Protein AF-A0AB36R750-F1 (afdb_monomer)

Solvent-accessible surface area (backbone atoms only — not comparable to full-atom values): 6503 Å² total; per-residue (Å²): 139,86,81,88,83,81,83,82,80,80,79,81,76,76,80,77,70,78,82,61,68,74,46,76,46,80,42,74,42,89,58,84,90,36,75,86,28,37,33,37,38,36,32,36,68,35,73,60,40,17,54,38,36,38,39,22,59,31,98,52,62,44,50,24,27,37,34,26,56,40,92,85,67,67,45,77,44,74,42,74,41,63,59,42,72,53,69,48,80,39,88,35,4,43,79,49,75,42,87,42,57,81,76,78,69,90,128

pLDDT: mean 81.15, std 18.79, range [39.5, 98.44]

Secondary structure (DSSP, 8-state):
---------------------EEEEEEE--SSS-TT-EEEEEEE--SS-EEEEEEE-SSSPEEEEEEEE-SSSEEEEEEEEPSEEEEEEESS-EEEEEES-PPPPP-

Sequence (107 aa):
MSILIAAAGALMLGATTPAGAVERKKIDCSGRPETGAKANYSWNNGIQTARVYYNNHCSKRMMVTLTFISNPGSRRECWRTPRGKGDKLFTFGLTSIRKGCHDPGPT

Organism: NCBI:txid43617

Radius of gyration: 21.75 Å; Cα contacts (8 Å, |Δi|>4): 211; chains: 1; bounding box: 29×81×42 Å

Nearest PDB structures (foldseek):
  8bl6-assembly1_A  TM=5.481E-01  e=1.019E-01  synthetic construct
  8u01-assembly1_A  TM=5.553E-01  e=4.888E-01  Phocaeicola plebeius
  3se3-assembly1_C  TM=5.518E-01  e=3.954E+00  Homo sapiens

Foldseek 3Di:
DDDDDDDDDDDPPDDPDPQADKDKDWDQDDDPPSVPFIKIWIWGQDAFKIKIKIAGRHPAWFWKWWWFCDVVDIDIDIDRHGHGTDIDMDRTGTDDIGGHDDPPPDD

Mean predicted aligned error: 10.95 Å

Structure (mmCIF, N/CA/C/O backbone):
data_AF-A0AB36R750-F1
#
_entry.id   AF-A0AB36R750-F1
#
loop_
_atom_site.group_PDB
_atom_site.id
_atom_site.type_symbol
_atom_site.label_atom_id
_atom_site.label_alt_id
_atom_site.label_comp_id
_atom_site.label_asym_id
_atom_site.label_entity_id
_atom_site.label_seq_id
_atom_site.pdbx_PDB_ins_code
_atom_site.Cartn_x
_atom_site.Cartn_y
_atom_site.Cartn_z
_atom_site.occupancy
_atom_site.B_iso_or_equiv
_atom_site.auth_seq_id
_atom_site.auth_comp_id
_atom_site.auth_asym_id
_atom_site.auth_atom_id
_atom_site.pdbx_PDB_model_num
ATOM 1 N N . MET A 1 1 ? 17.376 -64.039 -24.320 1.00 40.72 1 MET A N 1
ATOM 2 C CA . MET A 1 1 ? 18.247 -62.853 -24.198 1.00 40.72 1 MET A CA 1
ATOM 3 C C . MET A 1 1 ? 17.336 -61.695 -23.826 1.00 40.72 1 MET A C 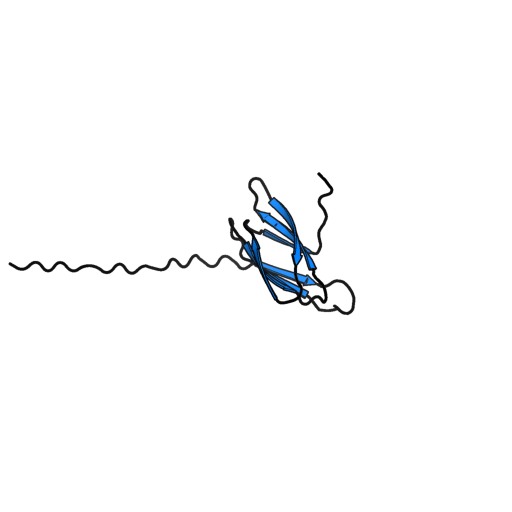1
ATOM 5 O O . MET A 1 1 ? 16.567 -61.239 -24.659 1.00 40.72 1 MET A O 1
ATOM 9 N N . SER A 1 2 ? 17.278 -61.382 -22.534 1.00 43.22 2 SER A N 1
ATOM 10 C CA . SER A 1 2 ? 16.330 -60.434 -21.941 1.00 43.22 2 SER A CA 1
ATOM 11 C C . SER A 1 2 ? 16.885 -59.015 -22.012 1.00 43.22 2 SER A C 1
ATOM 13 O O . SER A 1 2 ? 18.060 -58.823 -21.711 1.00 43.22 2 SER A O 1
ATOM 15 N N . ILE A 1 3 ? 16.049 -58.026 -22.335 1.00 46.81 3 ILE A N 1
ATOM 16 C CA . ILE A 1 3 ? 16.359 -56.612 -22.089 1.00 46.81 3 ILE A CA 1
ATOM 17 C C . ILE A 1 3 ? 15.162 -55.997 -21.361 1.00 46.81 3 ILE A C 1
ATOM 19 O O . ILE A 1 3 ? 14.084 -55.833 -21.926 1.00 46.81 3 ILE A O 1
ATOM 23 N N . LEU A 1 4 ? 15.368 -55.709 -20.076 1.00 41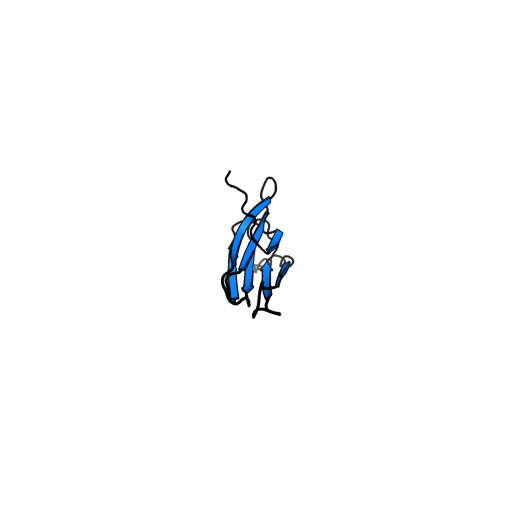.31 4 LEU A N 1
ATOM 24 C CA . LEU A 1 4 ? 14.506 -54.871 -19.248 1.00 41.31 4 LEU A CA 1
ATOM 25 C C . LEU A 1 4 ? 14.814 -53.405 -19.582 1.00 41.31 4 LEU A C 1
ATOM 27 O O . LEU A 1 4 ? 15.960 -52.982 -19.449 1.00 41.31 4 LEU A O 1
ATOM 31 N N . ILE A 1 5 ? 13.808 -52.627 -19.984 1.00 53.78 5 ILE A N 1
ATOM 32 C CA . ILE A 1 5 ? 13.912 -51.164 -20.065 1.00 53.78 5 ILE A CA 1
ATOM 33 C C . ILE A 1 5 ? 13.291 -50.595 -18.788 1.00 53.78 5 ILE A C 1
ATOM 35 O O . ILE A 1 5 ? 12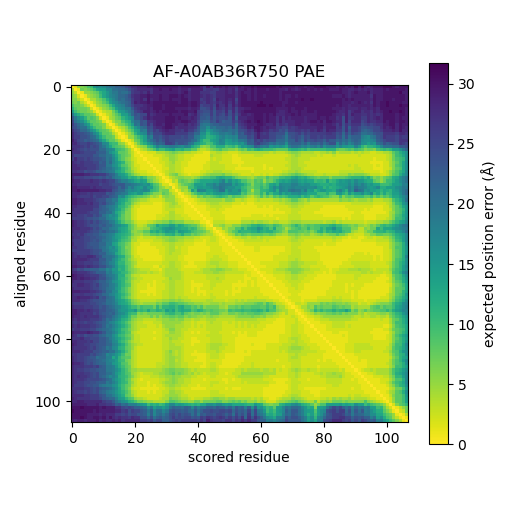.085 -50.694 -18.575 1.00 53.78 5 ILE A O 1
ATOM 39 N N . ALA A 1 6 ? 14.127 -50.019 -17.926 1.00 47.62 6 ALA A N 1
ATOM 40 C CA . ALA A 1 6 ? 13.693 -49.265 -16.758 1.00 47.62 6 ALA A CA 1
ATOM 41 C C . ALA A 1 6 ? 13.273 -47.849 -17.190 1.00 47.62 6 ALA A C 1
ATOM 43 O O . ALA A 1 6 ? 14.087 -47.089 -17.713 1.00 47.62 6 ALA A O 1
ATOM 44 N N . ALA A 1 7 ? 12.008 -47.487 -16.971 1.00 54.56 7 ALA A N 1
ATOM 45 C CA . ALA A 1 7 ? 11.531 -46.119 -17.144 1.00 54.56 7 ALA A CA 1
ATOM 46 C C . ALA A 1 7 ? 11.921 -45.282 -15.915 1.00 54.56 7 ALA A C 1
ATOM 48 O O . ALA A 1 7 ? 11.437 -45.515 -14.808 1.00 54.56 7 ALA A O 1
ATOM 49 N N . ALA A 1 8 ? 12.815 -44.312 -16.112 1.00 54.78 8 ALA A N 1
ATOM 50 C CA . ALA A 1 8 ? 13.188 -43.334 -15.099 1.00 54.78 8 ALA A CA 1
ATOM 51 C C . ALA A 1 8 ? 12.037 -42.335 -14.881 1.00 54.78 8 ALA A C 1
ATOM 53 O O . ALA A 1 8 ? 11.637 -41.620 -15.799 1.00 54.78 8 ALA A O 1
ATOM 54 N N . GLY A 1 9 ? 11.504 -42.283 -13.659 1.00 47.34 9 GLY A N 1
ATOM 55 C CA . GLY A 1 9 ? 10.541 -41.268 -13.243 1.00 47.34 9 GLY A CA 1
ATOM 56 C C . GLY A 1 9 ? 11.219 -39.907 -13.089 1.00 47.34 9 GLY A C 1
ATOM 57 O O . GLY A 1 9 ? 12.123 -39.748 -12.271 1.00 47.34 9 GLY A O 1
ATOM 58 N N . ALA A 1 10 ? 10.777 -38.916 -13.861 1.00 56.00 10 ALA A N 1
ATOM 59 C CA . ALA A 1 10 ? 11.188 -37.531 -13.678 1.00 56.00 10 ALA A CA 1
ATOM 60 C C . ALA A 1 10 ? 10.512 -36.957 -12.420 1.00 56.00 10 ALA A C 1
ATOM 62 O O . ALA A 1 10 ? 9.305 -36.708 -12.413 1.00 56.00 10 ALA A O 1
ATOM 63 N N . LEU A 1 11 ? 11.284 -36.732 -11.352 1.00 49.88 11 LEU A N 1
ATOM 64 C CA . LEU A 1 11 ? 10.854 -35.860 -10.261 1.00 49.88 11 LEU A CA 1
ATOM 65 C C . LEU A 1 11 ? 10.764 -34.425 -10.796 1.00 49.88 11 LEU A C 1
ATOM 67 O O . LEU A 1 11 ? 11.778 -33.802 -11.110 1.00 49.88 11 LEU A O 1
ATOM 71 N N . MET A 1 12 ? 9.547 -33.890 -10.867 1.00 55.66 12 MET A N 1
ATOM 72 C CA . MET A 1 12 ? 9.317 -32.459 -11.048 1.00 55.66 12 MET A CA 1
ATOM 73 C C . MET A 1 12 ? 9.791 -31.727 -9.786 1.00 55.66 12 MET A C 1
ATOM 75 O O . MET A 1 12 ? 9.076 -31.650 -8.787 1.00 55.66 12 MET A O 1
ATOM 79 N N . LEU A 1 13 ? 11.015 -31.200 -9.824 1.00 51.09 13 LEU A N 1
ATOM 80 C CA . LEU A 1 13 ? 11.490 -30.208 -8.864 1.00 51.09 13 LEU A CA 1
ATOM 81 C C . LEU A 1 13 ? 10.629 -28.951 -9.026 1.00 51.09 13 LEU A C 1
ATOM 83 O O . LEU A 1 13 ? 10.789 -28.190 -9.979 1.00 51.09 13 LEU A O 1
ATOM 87 N N . GLY A 1 14 ? 9.688 -28.750 -8.103 1.00 54.16 14 GLY A N 1
ATOM 88 C CA . GLY A 1 14 ? 8.954 -27.497 -7.989 1.00 54.16 14 GLY A CA 1
ATOM 89 C C . GLY A 1 14 ? 9.950 -26.359 -7.793 1.00 54.16 14 GLY A C 1
ATOM 90 O O . GLY A 1 14 ? 10.607 -26.279 -6.757 1.00 54.16 14 GLY A O 1
ATOM 91 N N . ALA A 1 15 ? 10.088 -25.503 -8.804 1.00 53.34 15 ALA A N 1
ATOM 92 C CA . ALA A 1 15 ? 10.938 -24.328 -8.741 1.00 53.34 15 ALA A CA 1
ATOM 93 C C . ALA A 1 15 ? 10.411 -23.386 -7.649 1.00 53.34 15 ALA A C 1
ATOM 95 O O . ALA A 1 15 ? 9.476 -22.615 -7.862 1.00 53.34 15 ALA A O 1
ATOM 96 N N . THR A 1 16 ? 11.007 -23.440 -6.461 1.00 45.19 16 THR A N 1
ATOM 97 C CA . THR A 1 16 ? 10.847 -22.395 -5.455 1.00 45.19 16 THR A CA 1
ATOM 98 C C . THR A 1 16 ? 11.585 -21.164 -5.960 1.00 45.19 16 THR A C 1
ATOM 100 O O . THR A 1 16 ? 12.801 -21.049 -5.802 1.00 45.19 16 THR A O 1
ATOM 103 N N . THR A 1 17 ? 10.863 -20.244 -6.601 1.00 57.19 17 THR A N 1
ATOM 104 C CA . THR A 1 17 ? 11.377 -18.892 -6.840 1.00 57.19 17 THR A CA 1
ATOM 105 C C . THR A 1 17 ? 11.825 -18.312 -5.499 1.00 57.19 17 THR A C 1
ATOM 107 O O . THR A 1 17 ? 11.038 -18.383 -4.546 1.00 57.19 17 THR A O 1
ATOM 110 N N . PRO A 1 18 ? 13.043 -17.751 -5.386 1.00 55.06 18 PRO A N 1
ATOM 111 C CA . PRO A 1 18 ? 13.484 -17.141 -4.142 1.00 55.06 18 PRO A CA 1
ATOM 112 C C . PRO A 1 18 ? 12.456 -16.088 -3.735 1.00 55.06 18 PRO A C 1
ATOM 114 O O . PRO A 1 18 ? 12.080 -15.229 -4.536 1.00 55.06 18 PRO A O 1
ATOM 117 N N . ALA A 1 19 ? 11.952 -16.192 -2.505 1.00 57.66 19 ALA A N 1
ATOM 118 C CA . ALA A 1 19 ? 11.070 -15.183 -1.948 1.00 57.66 19 ALA A CA 1
ATOM 119 C C . ALA A 1 19 ? 11.828 -13.850 -1.973 1.00 57.66 19 ALA A C 1
ATOM 121 O O . ALA A 1 19 ? 12.801 -13.670 -1.242 1.00 57.66 19 ALA A O 1
ATOM 122 N N . GLY A 1 20 ? 11.428 -12.944 -2.870 1.00 64.06 20 GLY A N 1
ATOM 123 C CA . GLY A 1 20 ? 12.010 -11.607 -2.936 1.00 64.06 20 GLY A CA 1
ATOM 124 C C . GLY A 1 20 ? 11.900 -10.911 -1.579 1.00 64.06 20 GLY A C 1
ATOM 125 O O . GLY A 1 20 ? 10.985 -11.199 -0.805 1.00 64.06 20 GLY A O 1
ATOM 126 N N . ALA A 1 21 ? 12.835 -10.005 -1.285 1.00 80.12 21 ALA A N 1
ATOM 127 C CA . ALA A 1 21 ? 12.815 -9.239 -0.044 1.00 80.12 21 ALA A CA 1
ATOM 128 C C . ALA A 1 21 ? 11.436 -8.582 0.165 1.00 80.12 21 ALA A C 1
ATOM 130 O O . ALA A 1 21 ? 10.909 -7.912 -0.728 1.00 80.12 21 ALA A O 1
ATOM 131 N N . VAL A 1 22 ? 10.849 -8.818 1.344 1.00 91.12 22 VAL A N 1
ATOM 132 C CA . VAL A 1 22 ? 9.555 -8.246 1.733 1.00 91.12 22 VAL A CA 1
ATOM 133 C C . VAL A 1 22 ? 9.782 -6.826 2.230 1.00 91.12 22 VAL A C 1
ATOM 135 O O . VAL A 1 22 ? 10.304 -6.617 3.332 1.00 91.12 22 VAL A O 1
ATOM 138 N N . GLU A 1 23 ? 9.316 -5.858 1.457 1.00 94.75 23 GLU A N 1
ATOM 139 C CA . GLU A 1 23 ? 9.257 -4.462 1.859 1.00 94.75 23 GLU A CA 1
ATOM 140 C C . GLU A 1 23 ? 8.118 -4.213 2.836 1.00 94.75 23 GLU A C 1
ATOM 142 O O . GLU A 1 23 ? 7.079 -4.885 2.817 1.00 94.75 23 GLU A O 1
ATOM 147 N N . ARG A 1 24 ? 8.304 -3.218 3.706 1.00 96.44 24 ARG A N 1
ATOM 148 C CA . ARG A 1 24 ? 7.309 -2.837 4.710 1.00 96.44 24 ARG A CA 1
ATOM 149 C C . ARG A 1 24 ? 7.211 -1.328 4.848 1.00 96.44 24 ARG A C 1
ATOM 151 O O . ARG A 1 24 ? 8.214 -0.625 4.942 1.00 96.44 24 ARG A O 1
ATOM 158 N N . LYS A 1 25 ? 5.982 -0.828 4.974 1.00 96.94 25 LYS A N 1
ATOM 159 C CA . LYS A 1 25 ? 5.711 0.579 5.283 1.00 96.94 25 LYS A CA 1
ATOM 160 C C . LYS A 1 25 ? 4.692 0.697 6.403 1.00 96.94 25 LYS A C 1
ATOM 162 O O . LYS A 1 25 ? 3.629 0.090 6.351 1.00 96.94 25 LYS A O 1
ATOM 167 N N . LYS A 1 26 ? 5.000 1.534 7.393 1.00 96.75 26 LYS A N 1
ATOM 168 C CA . LYS A 1 26 ? 4.052 1.968 8.424 1.00 96.75 26 LYS A CA 1
ATOM 169 C C . LYS A 1 26 ? 3.731 3.439 8.205 1.00 96.75 26 LYS A C 1
ATOM 171 O O . LYS A 1 26 ? 4.631 4.227 7.912 1.00 96.75 26 LYS A O 1
ATOM 176 N N . ILE A 1 27 ? 2.458 3.793 8.317 1.00 95.50 27 ILE A N 1
ATOM 177 C CA . ILE A 1 27 ? 1.981 5.164 8.159 1.00 95.50 27 ILE A CA 1
ATOM 178 C C . ILE A 1 27 ? 1.044 5.487 9.314 1.00 95.50 27 ILE A C 1
ATOM 180 O O . ILE A 1 27 ? 0.028 4.817 9.485 1.00 95.50 27 ILE A O 1
ATOM 184 N N . ASP A 1 28 ? 1.374 6.520 10.08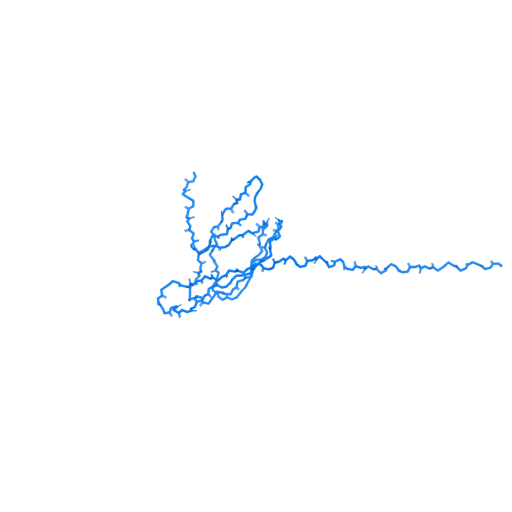3 1.00 94.25 28 ASP A N 1
ATOM 185 C CA . ASP A 1 28 ? 0.534 6.962 11.193 1.00 94.25 28 ASP A CA 1
ATOM 186 C C . ASP A 1 28 ? -0.779 7.555 10.676 1.00 94.25 28 ASP A C 1
ATOM 188 O O . ASP A 1 28 ? -0.801 8.301 9.685 1.00 94.25 28 ASP A O 1
ATOM 192 N N . CYS A 1 29 ? -1.876 7.228 11.350 1.00 90.62 29 CYS A N 1
ATOM 193 C CA . CYS A 1 29 ? -3.183 7.815 11.083 1.00 90.62 29 CYS A CA 1
ATOM 194 C C . CYS A 1 29 ? -3.185 9.322 11.427 1.00 90.62 29 CYS A C 1
ATOM 196 O O . CYS A 1 29 ? -2.348 9.797 12.196 1.00 90.62 29 CYS A O 1
ATOM 198 N N . SER A 1 30 ? -4.065 10.108 10.800 1.00 83.31 30 SER A N 1
ATOM 199 C CA . SER A 1 30 ? -4.119 11.566 11.007 1.00 83.31 30 SER A CA 1
ATOM 200 C C . SER A 1 30 ? -5.364 11.960 11.790 1.00 83.31 30 SER A C 1
ATOM 202 O O . SER A 1 30 ? -6.479 11.813 11.280 1.00 83.31 30 SER A O 1
ATOM 204 N N . GLY A 1 31 ? -5.145 12.604 12.938 1.00 71.06 31 GLY A N 1
ATOM 205 C CA . G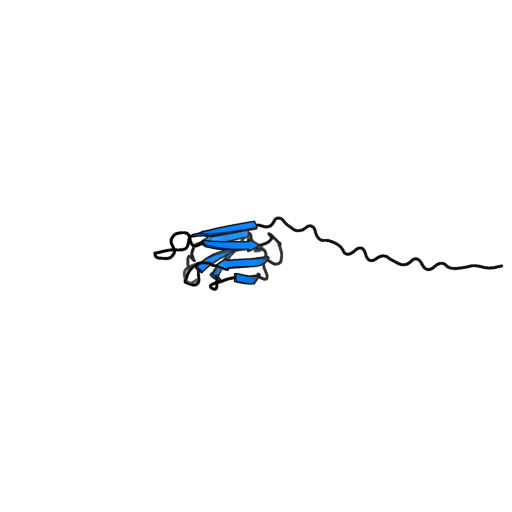LY A 1 31 ? -6.185 13.193 13.781 1.00 71.06 31 GLY A CA 1
ATOM 206 C C . GLY A 1 31 ? -6.459 12.387 15.051 1.00 71.06 31 GLY A C 1
ATOM 207 O O . GLY A 1 31 ? -5.972 11.272 15.225 1.00 71.06 31 GLY A O 1
ATOM 208 N N . ARG A 1 32 ? -7.244 12.970 15.960 1.00 64.88 32 ARG A N 1
ATOM 209 C CA . ARG A 1 32 ? -7.834 12.253 17.102 1.00 64.88 32 ARG A CA 1
ATOM 210 C C . ARG A 1 32 ? -9.145 11.581 16.652 1.00 64.88 32 ARG A C 1
ATOM 212 O O . ARG A 1 32 ? -9.792 12.126 15.759 1.00 64.88 32 ARG A O 1
ATOM 219 N N . PRO A 1 33 ? -9.548 10.426 17.220 1.00 69.56 33 PRO A N 1
ATOM 220 C CA . PRO A 1 33 ? -8.932 9.681 18.326 1.00 69.56 33 PRO A CA 1
ATOM 221 C C . PRO A 1 33 ? -7.839 8.689 17.882 1.00 69.56 33 PRO A C 1
ATOM 223 O O . PRO A 1 33 ? -7.443 7.826 18.654 1.00 69.56 33 PRO A O 1
ATOM 226 N N . GLU A 1 34 ? -7.337 8.779 16.647 1.00 77.38 34 GLU A N 1
ATOM 227 C CA . GLU A 1 34 ? -6.461 7.769 16.028 1.00 77.38 34 GLU A CA 1
ATOM 228 C C . GLU A 1 34 ? -5.004 7.779 16.541 1.00 77.38 34 GLU A C 1
ATOM 230 O O . GLU A 1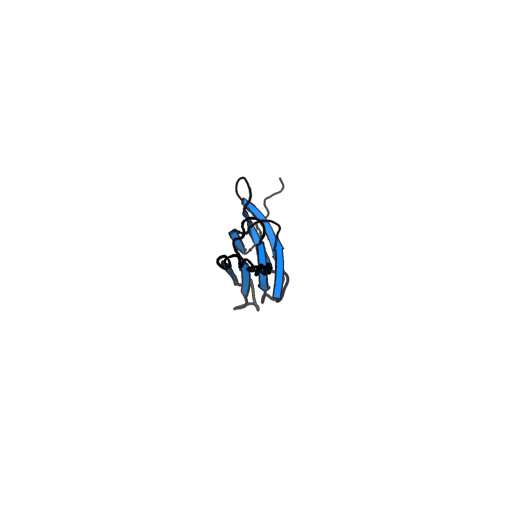 34 ? -4.109 7.240 15.887 1.00 77.38 34 GLU A O 1
ATOM 235 N N . THR A 1 35 ? -4.731 8.401 17.691 1.00 73.06 35 THR A N 1
ATOM 236 C CA . THR A 1 35 ? -3.386 8.503 18.268 1.00 73.06 35 THR A CA 1
ATOM 237 C C . THR A 1 35 ? -2.821 7.104 18.528 1.00 73.06 35 THR A C 1
ATOM 239 O O . THR A 1 35 ? -3.356 6.344 19.326 1.00 73.06 35 THR A O 1
ATOM 242 N N . GLY A 1 36 ? -1.741 6.755 17.824 1.00 80.38 36 GLY A N 1
ATOM 243 C CA . GLY A 1 36 ? -1.089 5.443 17.910 1.00 80.38 36 GLY A CA 1
ATOM 244 C C . GLY A 1 36 ? -1.580 4.407 16.892 1.00 80.38 36 GLY A C 1
ATOM 245 O O . GLY A 1 36 ? -0.889 3.411 16.670 1.00 80.38 36 GLY A O 1
ATOM 246 N N . ALA A 1 37 ? -2.704 4.645 16.210 1.00 90.50 37 ALA A N 1
ATOM 247 C CA . ALA A 1 37 ? -3.153 3.783 15.122 1.00 90.50 37 ALA A CA 1
ATOM 248 C C . ALA A 1 37 ? -2.272 3.972 13.875 1.00 90.50 37 ALA A C 1
ATOM 250 O O . ALA A 1 37 ? -1.834 5.082 13.550 1.00 90.50 37 ALA A O 1
ATOM 251 N N . LYS A 1 38 ? -2.019 2.873 13.154 1.00 95.19 38 LYS A N 1
ATOM 252 C CA . LYS A 1 38 ? -1.189 2.870 11.941 1.00 95.19 38 LYS A CA 1
ATOM 253 C C . LYS A 1 38 ? -1.832 2.066 10.820 1.00 95.19 38 LYS A C 1
ATOM 255 O O . LYS A 1 38 ? -2.462 1.034 11.053 1.00 95.19 38 LYS A O 1
ATOM 260 N N . ALA A 1 39 ? -1.585 2.496 9.591 1.00 96.56 39 ALA A N 1
ATOM 261 C CA . ALA A 1 39 ? -1.746 1.662 8.415 1.00 96.56 39 ALA A CA 1
ATOM 262 C C . ALA A 1 39 ? -0.414 0.976 8.095 1.00 96.56 39 ALA A C 1
ATOM 264 O O . ALA A 1 39 ? 0.598 1.641 7.857 1.00 96.56 39 ALA A O 1
ATOM 265 N N . ASN A 1 40 ? -0.419 -0.354 8.118 1.00 98.06 40 ASN A N 1
ATOM 266 C CA . ASN A 1 40 ? 0.739 -1.182 7.802 1.00 98.06 40 ASN A CA 1
ATOM 267 C C . ASN A 1 40 ? 0.587 -1.751 6.394 1.00 98.06 40 ASN A C 1
ATOM 269 O O . ASN A 1 40 ? -0.499 -2.195 6.031 1.00 98.06 40 ASN A O 1
ATOM 273 N N . TYR A 1 41 ? 1.676 -1.769 5.639 1.00 98.12 41 TYR A N 1
ATOM 274 C CA . TYR A 1 41 ? 1.739 -2.301 4.286 1.00 98.12 41 TYR A CA 1
ATOM 275 C C . TYR A 1 41 ? 2.952 -3.206 4.140 1.00 98.12 41 TYR A C 1
ATOM 277 O O . TYR A 1 41 ? 4.005 -2.920 4.721 1.00 98.12 41 TYR A O 1
ATOM 285 N N . SER A 1 42 ? 2.823 -4.242 3.322 1.00 97.06 42 SER A N 1
ATOM 286 C CA . SER A 1 42 ? 3.946 -5.065 2.889 1.00 97.06 42 SER A CA 1
ATOM 287 C C . SER A 1 42 ? 3.763 -5.554 1.461 1.00 97.06 42 SER A C 1
ATOM 289 O O . SER A 1 42 ? 2.645 -5.877 1.056 1.00 97.06 42 SER A O 1
ATOM 291 N N . TRP A 1 43 ? 4.853 -5.621 0.710 1.00 94.94 43 TRP A N 1
ATOM 292 C CA . TRP A 1 43 ? 4.872 -6.091 -0.674 1.00 94.94 43 TRP A CA 1
ATOM 293 C C . TRP A 1 43 ? 6.249 -6.666 -1.006 1.00 94.94 43 TRP A C 1
ATOM 295 O O . TRP A 1 43 ? 7.210 -6.438 -0.280 1.00 94.94 43 TRP A O 1
ATOM 305 N N . ASN A 1 44 ? 6.346 -7.387 -2.117 1.00 88.94 44 ASN A N 1
ATOM 306 C CA . ASN A 1 44 ? 7.633 -7.788 -2.681 1.00 88.94 44 ASN A CA 1
ATOM 307 C C . ASN A 1 44 ? 7.963 -6.860 -3.853 1.00 88.94 44 ASN A C 1
ATOM 309 O O . ASN A 1 44 ? 7.063 -6.526 -4.630 1.00 88.94 44 ASN A O 1
ATOM 313 N N . ASN A 1 45 ? 9.238 -6.500 -4.023 1.00 72.69 45 ASN A N 1
ATOM 314 C CA . ASN A 1 45 ? 9.734 -5.694 -5.151 1.00 72.69 45 ASN A CA 1
ATOM 315 C C . ASN A 1 45 ? 9.790 -6.505 -6.463 1.00 72.69 45 ASN A C 1
ATOM 317 O O . ASN A 1 45 ? 10.817 -6.558 -7.138 1.00 72.69 45 ASN A O 1
ATOM 321 N N . GLY A 1 46 ? 8.704 -7.197 -6.812 1.00 70.38 46 GLY A N 1
ATOM 322 C CA . GLY A 1 46 ? 8.580 -7.850 -8.113 1.00 70.38 46 GLY A CA 1
ATOM 323 C C . GLY A 1 46 ? 8.624 -6.807 -9.228 1.00 70.38 46 GLY A C 1
ATOM 324 O O . GLY A 1 46 ? 8.120 -5.706 -9.047 1.00 70.38 46 GLY A O 1
ATOM 325 N N . ILE A 1 47 ? 9.219 -7.138 -10.376 1.00 75.44 47 ILE A N 1
ATOM 326 C CA . ILE A 1 47 ? 9.343 -6.199 -11.508 1.00 75.44 47 ILE A CA 1
ATOM 327 C C . ILE A 1 47 ? 8.018 -6.086 -12.280 1.00 75.44 47 ILE A C 1
ATOM 329 O O . ILE A 1 47 ? 7.643 -5.003 -12.722 1.00 75.44 47 ILE A O 1
ATOM 333 N N . GLN A 1 48 ? 7.289 -7.197 -12.415 1.00 84.56 48 GLN A N 1
ATOM 334 C CA . GLN A 1 48 ? 6.084 -7.271 -13.249 1.00 84.56 48 GLN A CA 1
ATOM 335 C C . GLN A 1 48 ? 4.796 -6.991 -12.475 1.00 84.56 48 GLN A C 1
ATOM 337 O O . GLN A 1 48 ? 3.904 -6.327 -12.980 1.00 84.56 48 GLN A O 1
ATOM 342 N N . TH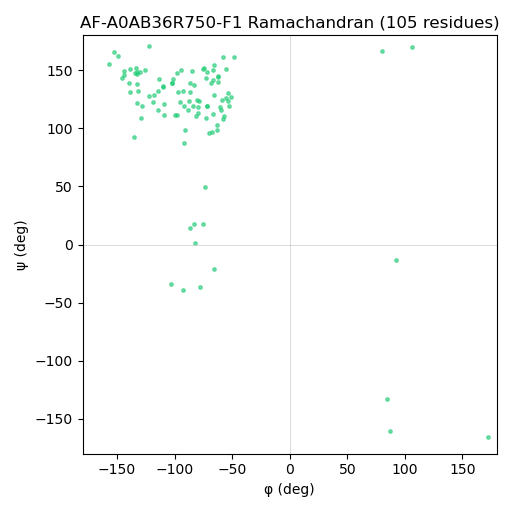R A 1 49 ? 4.684 -7.482 -11.242 1.00 88.94 49 THR A N 1
ATOM 343 C CA . THR A 1 49 ? 3.474 -7.335 -10.425 1.00 88.94 49 THR A CA 1
ATOM 344 C C . THR A 1 49 ? 3.840 -7.138 -8.967 1.00 88.94 49 THR A C 1
ATOM 346 O O . THR A 1 49 ? 4.811 -7.731 -8.490 1.00 88.94 49 THR A O 1
ATOM 349 N N . ALA A 1 50 ? 3.007 -6.404 -8.239 1.00 92.56 50 ALA A N 1
ATOM 350 C CA . ALA A 1 50 ? 3.129 -6.249 -6.799 1.00 92.56 50 ALA A CA 1
ATOM 351 C C . ALA A 1 50 ? 1.797 -6.570 -6.122 1.00 92.56 50 ALA A C 1
ATOM 353 O O . ALA A 1 50 ? 0.789 -5.900 -6.350 1.00 92.56 50 ALA A O 1
ATOM 354 N N . ARG A 1 51 ? 1.790 -7.585 -5.252 1.00 95.00 51 ARG A N 1
ATOM 355 C CA . ARG A 1 51 ? 0.699 -7.780 -4.294 1.00 95.00 51 ARG A CA 1
ATOM 356 C C . ARG A 1 51 ? 1.024 -6.997 -3.033 1.00 95.00 51 ARG A C 1
ATOM 358 O O . ARG A 1 51 ? 2.010 -7.290 -2.359 1.00 95.00 51 ARG A O 1
ATOM 365 N N . VAL A 1 52 ? 0.199 -6.001 -2.737 1.00 96.94 52 VAL A N 1
ATOM 366 C CA . VAL A 1 52 ? 0.327 -5.178 -1.537 1.00 96.94 52 VAL A CA 1
ATOM 367 C C . VAL A 1 52 ? -0.661 -5.682 -0.505 1.00 96.94 52 VAL A C 1
ATOM 369 O O . VAL A 1 52 ? -1.869 -5.513 -0.666 1.00 96.94 52 VAL A O 1
ATOM 372 N N . TYR A 1 53 ? -0.143 -6.262 0.567 1.00 97.88 53 TYR A N 1
ATOM 373 C CA . TYR A 1 53 ? -0.918 -6.583 1.757 1.00 97.88 53 TYR A CA 1
ATOM 374 C C . TYR A 1 53 ? -1.011 -5.339 2.632 1.00 97.88 53 TYR A C 1
ATOM 376 O O . TYR A 1 53 ? -0.015 -4.637 2.823 1.00 97.88 53 TYR A O 1
ATOM 384 N N . TYR A 1 54 ? -2.192 -5.066 3.174 1.00 98.44 54 TYR A N 1
ATOM 385 C CA . TYR A 1 54 ? -2.430 -3.943 4.067 1.00 98.44 54 TYR A CA 1
ATOM 386 C C . TYR A 1 54 ? -3.157 -4.379 5.338 1.00 98.44 54 TYR A C 1
ATOM 388 O O . TYR A 1 54 ? -3.989 -5.285 5.342 1.00 98.44 54 TYR A O 1
ATOM 396 N N . ASN A 1 55 ? -2.857 -3.686 6.430 1.00 98.00 55 ASN A N 1
ATOM 397 C CA . ASN A 1 55 ? -3.615 -3.719 7.671 1.00 98.00 55 ASN A CA 1
ATOM 398 C C . ASN A 1 55 ? -3.777 -2.280 8.172 1.00 98.00 55 ASN A C 1
ATOM 400 O O . ASN A 1 55 ? -2.890 -1.716 8.822 1.00 98.00 55 ASN A O 1
ATOM 404 N N . ASN A 1 56 ? -4.886 -1.663 7.768 1.00 96.75 56 ASN A N 1
ATOM 405 C CA . ASN A 1 56 ? -5.234 -0.283 8.062 1.00 96.75 56 ASN A CA 1
ATOM 406 C C . ASN A 1 56 ? -6.058 -0.200 9.353 1.00 96.75 56 ASN A C 1
ATOM 408 O O . ASN A 1 56 ? -7.277 -0.394 9.328 1.00 96.75 56 ASN A O 1
ATOM 412 N N . HIS A 1 57 ? -5.392 0.130 10.462 1.00 95.31 57 HIS A N 1
ATOM 413 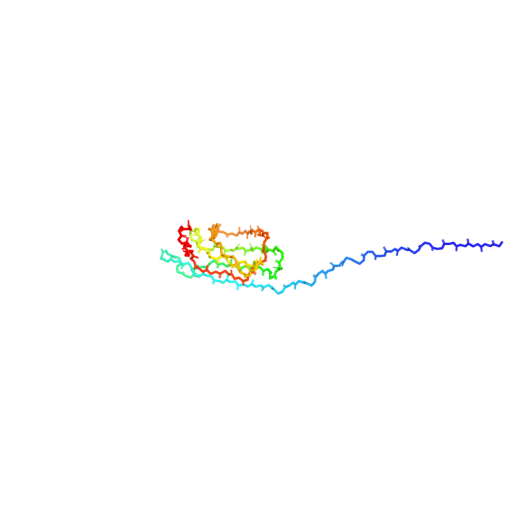C CA . HIS A 1 57 ? -6.042 0.363 11.754 1.00 95.31 57 HIS A CA 1
ATOM 414 C C . HIS A 1 57 ? -6.627 1.775 11.907 1.00 95.31 57 HIS A C 1
ATOM 416 O O . HIS A 1 57 ? -7.176 2.082 12.963 1.00 95.31 57 HIS A O 1
ATOM 422 N N . CYS A 1 58 ? -6.530 2.644 10.895 1.00 93.38 58 CYS A N 1
ATOM 423 C CA . CYS A 1 58 ? -7.202 3.940 10.949 1.00 93.38 58 CYS A CA 1
ATOM 424 C C . CYS A 1 58 ? -8.728 3.748 10.931 1.00 93.38 58 CYS A C 1
ATOM 426 O O . CYS A 1 58 ? -9.250 2.806 10.332 1.00 93.38 58 CYS A O 1
ATOM 428 N N . SER A 1 59 ? -9.468 4.663 11.554 1.00 91.88 59 SER A N 1
ATOM 429 C CA . SER A 1 59 ? -10.939 4.654 11.565 1.00 91.88 59 SER A CA 1
ATOM 430 C C . SER A 1 59 ? -11.537 4.889 10.172 1.00 91.88 59 SER A C 1
ATOM 432 O O . SER A 1 59 ? -12.671 4.494 9.901 1.00 91.88 59 SER A O 1
ATOM 434 N N . LYS A 1 60 ? -10.748 5.476 9.266 1.00 90.81 60 LYS A N 1
ATOM 435 C CA . LYS A 1 60 ? -11.106 5.805 7.882 1.00 90.81 60 LYS A CA 1
ATOM 436 C C . LYS A 1 60 ? -10.176 5.151 6.859 1.00 90.81 60 LYS A C 1
ATOM 438 O O . LYS A 1 60 ? -9.129 4.582 7.176 1.00 90.81 60 LYS A O 1
ATOM 443 N N . ARG A 1 61 ? -10.563 5.260 5.586 1.00 93.69 61 ARG A N 1
ATOM 444 C CA . ARG A 1 61 ? -9.695 4.891 4.460 1.00 93.69 61 ARG A CA 1
ATOM 445 C C . ARG A 1 61 ? -8.444 5.777 4.452 1.00 93.69 61 ARG A C 1
ATOM 447 O O . ARG A 1 61 ? -8.549 6.981 4.682 1.00 93.69 61 ARG A O 1
ATOM 454 N N . MET A 1 62 ? -7.285 5.191 4.162 1.00 93.56 62 MET A N 1
ATOM 455 C CA . MET A 1 62 ? -6.016 5.919 4.065 1.00 93.56 62 MET A CA 1
ATOM 456 C C . MET A 1 62 ? -5.728 6.254 2.601 1.00 93.56 62 MET A C 1
ATOM 458 O O . MET A 1 62 ? -5.802 5.380 1.746 1.00 93.56 62 MET A O 1
ATOM 462 N N . MET A 1 63 ? -5.381 7.506 2.314 1.00 94.44 63 MET A N 1
ATOM 463 C CA . MET A 1 63 ? -4.885 7.906 0.995 1.00 94.44 63 MET A CA 1
ATOM 464 C C . MET A 1 63 ? -3.370 7.708 0.971 1.00 94.44 63 MET A C 1
ATOM 466 O O . MET A 1 63 ? -2.670 8.248 1.835 1.00 94.44 63 MET A O 1
ATOM 470 N N . VAL A 1 64 ? -2.868 6.930 0.017 1.00 95.88 64 VAL A N 1
ATOM 471 C CA . VAL A 1 64 ? -1.434 6.694 -0.179 1.00 95.88 64 VAL A CA 1
ATOM 472 C C . VAL A 1 64 ? -1.047 6.857 -1.640 1.00 95.88 64 VAL A C 1
ATOM 474 O O . VAL A 1 64 ? -1.819 6.537 -2.536 1.00 95.88 64 VAL A O 1
ATOM 477 N N . THR A 1 65 ? 0.178 7.307 -1.876 1.00 96.31 65 THR A N 1
ATOM 478 C CA . THR A 1 65 ? 0.788 7.317 -3.204 1.00 96.31 65 THR A CA 1
ATOM 479 C C . THR A 1 65 ? 1.624 6.057 -3.365 1.00 96.31 65 THR A C 1
ATOM 481 O O . THR A 1 65 ? 2.546 5.817 -2.579 1.00 96.31 65 THR A O 1
ATOM 484 N N . LEU A 1 66 ? 1.311 5.276 -4.391 1.00 95.19 66 LEU A N 1
ATOM 485 C CA . LEU A 1 66 ? 2.085 4.135 -4.860 1.00 95.19 66 LEU A CA 1
ATOM 486 C C . LEU A 1 66 ? 3.037 4.610 -5.953 1.00 95.19 66 LEU A C 1
ATOM 488 O O . LEU A 1 66 ? 2.610 5.328 -6.853 1.00 95.19 66 LEU A O 1
ATOM 492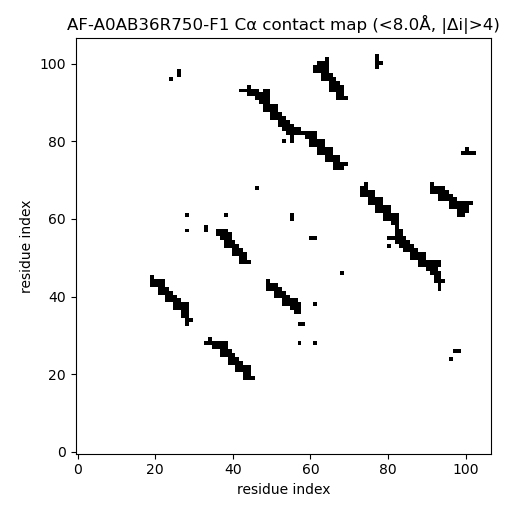 N N . THR A 1 67 ? 4.312 4.234 -5.881 1.00 94.31 67 THR A N 1
ATOM 493 C CA . THR A 1 67 ? 5.272 4.455 -6.974 1.00 94.31 67 THR A CA 1
ATOM 494 C C . THR A 1 67 ? 5.607 3.117 -7.607 1.00 94.31 67 THR A C 1
ATOM 496 O O . THR A 1 67 ? 6.240 2.274 -6.976 1.00 94.31 67 THR A O 1
ATOM 499 N N . PHE A 1 68 ? 5.167 2.928 -8.843 1.00 92.88 68 PHE A N 1
ATOM 500 C CA . PHE A 1 68 ? 5.398 1.732 -9.633 1.00 92.88 68 PHE A CA 1
ATOM 501 C C . PHE A 1 68 ? 6.616 1.881 -10.538 1.00 92.88 68 PHE A C 1
ATOM 503 O O . PHE A 1 68 ? 6.925 2.977 -11.012 1.00 92.88 68 PHE A O 1
ATOM 510 N N . ILE A 1 69 ? 7.270 0.758 -10.808 1.00 90.25 69 ILE A N 1
ATOM 511 C CA . ILE A 1 69 ? 8.269 0.614 -11.863 1.00 90.25 69 ILE A CA 1
ATOM 512 C C . ILE A 1 69 ? 7.549 0.789 -13.207 1.00 90.25 69 ILE A C 1
ATOM 514 O O . ILE A 1 69 ? 6.524 0.154 -13.451 1.00 90.25 69 ILE A O 1
ATOM 518 N N . SER A 1 70 ? 8.073 1.661 -14.065 1.00 85.31 70 SER A N 1
ATOM 519 C CA . SER A 1 70 ? 7.585 1.883 -15.429 1.00 85.31 70 SER A CA 1
ATOM 520 C C . SER A 1 70 ? 8.782 1.909 -16.378 1.00 85.31 70 SER A C 1
ATOM 522 O O . SER A 1 70 ? 9.880 2.266 -15.966 1.00 85.31 70 SER A O 1
ATOM 524 N N . ASN A 1 71 ? 8.606 1.543 -17.646 1.00 81.44 71 ASN A N 1
ATOM 525 C CA . ASN A 1 71 ? 9.651 1.741 -18.649 1.00 81.44 71 ASN A CA 1
ATOM 526 C C . ASN A 1 71 ? 9.175 2.760 -19.699 1.00 81.44 71 ASN A C 1
ATOM 528 O O . ASN A 1 71 ? 8.198 2.466 -20.388 1.00 81.44 71 ASN A O 1
ATOM 532 N N . PRO A 1 72 ? 9.824 3.934 -19.826 1.00 80.81 72 PRO A N 1
ATOM 533 C CA . PRO A 1 72 ? 10.881 4.460 -18.953 1.00 80.81 72 PRO A CA 1
ATOM 534 C C . PRO A 1 72 ? 10.339 4.975 -17.599 1.00 80.81 72 PRO A C 1
ATOM 536 O O . PRO A 1 72 ? 9.206 5.445 -17.495 1.00 80.81 72 PRO A O 1
ATOM 539 N N . GLY A 1 73 ? 11.169 4.925 -16.551 1.00 84.69 73 GLY A N 1
ATOM 540 C CA . GLY A 1 73 ? 10.968 5.665 -15.296 1.00 84.69 73 GLY A CA 1
ATOM 541 C C . GLY A 1 73 ? 10.053 5.035 -14.231 1.00 84.69 73 GLY A C 1
ATOM 542 O O . GLY A 1 73 ? 10.224 3.898 -13.798 1.00 84.69 73 GLY A O 1
ATOM 543 N N . SER A 1 74 ? 9.133 5.836 -13.688 1.00 89.50 74 SER A N 1
ATOM 544 C CA . SER A 1 74 ? 8.213 5.401 -12.629 1.00 89.50 74 SER A CA 1
ATOM 545 C C . SER A 1 74 ? 6.850 6.052 -12.796 1.00 89.50 74 SER A C 1
ATOM 547 O O . SER A 1 74 ? 6.753 7.203 -13.220 1.00 89.50 74 SER A O 1
ATOM 549 N N . ARG A 1 75 ? 5.796 5.322 -12.435 1.00 90.25 75 ARG A N 1
ATOM 550 C CA . ARG A 1 75 ? 4.418 5.820 -12.453 1.00 90.25 75 ARG A CA 1
ATOM 551 C C . ARG A 1 75 ? 3.924 5.978 -11.025 1.00 90.25 75 ARG A C 1
ATOM 553 O O . ARG A 1 75 ? 4.105 5.077 -10.212 1.00 90.25 75 ARG A O 1
ATOM 560 N N . ARG A 1 76 ? 3.267 7.096 -10.719 1.00 92.38 76 ARG A N 1
ATOM 561 C CA . ARG A 1 76 ? 2.612 7.300 -9.421 1.00 92.38 76 ARG A CA 1
ATOM 562 C C . ARG A 1 76 ? 1.109 7.097 -9.543 1.00 92.38 76 ARG A C 1
ATOM 564 O O . ARG A 1 76 ? 0.507 7.550 -10.510 1.00 92.38 76 ARG A O 1
ATOM 571 N N . GLU A 1 77 ? 0.512 6.439 -8.559 1.00 92.38 77 GLU A N 1
ATOM 572 C CA . GLU A 1 77 ? -0.939 6.278 -8.453 1.00 92.38 77 GLU A CA 1
ATOM 573 C C . GLU A 1 77 ? -1.396 6.602 -7.035 1.00 92.38 77 GLU A C 1
ATOM 575 O O . GLU A 1 77 ? -0.768 6.194 -6.055 1.00 92.38 77 GLU A O 1
ATOM 580 N N . CYS A 1 78 ? -2.512 7.317 -6.926 1.00 94.81 78 CYS A N 1
ATOM 581 C CA . CYS A 1 78 ? -3.200 7.475 -5.658 1.00 94.81 78 CYS A CA 1
ATOM 582 C C . CYS A 1 78 ? -4.060 6.243 -5.376 1.00 94.81 78 CYS A C 1
ATOM 584 O O . CYS A 1 78 ? -4.953 5.901 -6.150 1.00 94.81 78 CYS A O 1
ATOM 586 N N . TRP A 1 79 ? -3.846 5.614 -4.227 1.00 95.38 79 TRP A N 1
ATOM 587 C CA . TRP A 1 79 ? -4.673 4.520 -3.753 1.00 95.38 79 TRP A CA 1
ATOM 588 C C . TRP A 1 79 ? -5.356 4.881 -2.439 1.00 95.38 79 TRP A C 1
ATOM 590 O O . TRP A 1 79 ? -4.733 5.301 -1.463 1.00 95.38 79 TRP A O 1
ATOM 600 N N . ARG A 1 80 ? -6.674 4.681 -2.413 1.00 95.88 80 ARG A N 1
ATOM 601 C CA . ARG A 1 80 ? -7.502 4.802 -1.218 1.00 95.88 80 ARG A CA 1
ATOM 602 C C . ARG A 1 80 ? -7.611 3.439 -0.532 1.00 95.88 80 ARG A C 1
ATOM 604 O O . ARG A 1 80 ? -8.548 2.680 -0.787 1.00 95.88 80 ARG A O 1
ATOM 611 N N . THR A 1 81 ? -6.658 3.136 0.342 1.00 96.56 81 THR A N 1
ATOM 612 C CA . THR A 1 81 ? -6.599 1.888 1.109 1.00 96.56 81 THR A CA 1
ATOM 613 C C . THR A 1 81 ? -7.860 1.720 1.967 1.00 96.56 81 THR A C 1
ATOM 615 O O . THR A 1 81 ? -8.169 2.610 2.774 1.00 96.56 81 THR A O 1
ATOM 618 N N . PRO A 1 82 ? -8.595 0.599 1.840 1.00 97.19 82 PRO A N 1
ATOM 619 C CA . PRO A 1 82 ? -9.739 0.298 2.696 1.00 97.19 82 PRO A CA 1
ATOM 620 C C . PRO A 1 82 ? -9.367 0.251 4.184 1.00 97.19 82 PRO A C 1
ATOM 622 O O . PRO A 1 82 ? -8.201 0.120 4.550 1.00 97.19 82 PRO A O 1
ATOM 625 N N . ARG A 1 83 ? -10.366 0.361 5.062 1.00 95.69 83 ARG A N 1
ATOM 626 C CA . ARG A 1 83 ? -10.186 0.079 6.494 1.00 95.69 83 ARG A CA 1
ATOM 627 C C . ARG A 1 83 ? -10.028 -1.429 6.709 1.00 95.69 83 ARG A C 1
ATOM 629 O O . ARG A 1 83 ? -10.656 -2.208 5.996 1.00 95.69 83 ARG A O 1
ATOM 636 N N . GLY A 1 84 ? -9.257 -1.824 7.720 1.00 96.44 84 GLY A N 1
ATOM 637 C CA . GLY A 1 84 ? -9.059 -3.223 8.093 1.00 96.44 84 GLY A CA 1
ATOM 638 C C . GLY A 1 84 ? -7.919 -3.892 7.327 1.00 96.44 84 GLY A C 1
ATOM 639 O O . GLY A 1 84 ? -7.033 -3.219 6.800 1.00 96.44 84 GLY A O 1
ATOM 640 N N . LYS A 1 85 ? -7.935 -5.227 7.300 1.00 98.06 85 LYS A N 1
ATOM 641 C CA . LYS A 1 85 ? -6.921 -6.054 6.636 1.00 98.06 85 LYS A CA 1
ATOM 642 C C . LYS A 1 85 ? -7.378 -6.511 5.252 1.00 98.06 85 LYS A C 1
ATOM 644 O O . LYS A 1 85 ? -8.565 -6.754 5.051 1.00 98.06 85 LYS A O 1
ATOM 649 N N . GLY A 1 86 ? -6.437 -6.664 4.333 1.00 98.19 86 GLY A N 1
ATOM 650 C CA . GLY A 1 86 ? -6.677 -7.212 3.002 1.00 98.19 86 GLY A CA 1
ATOM 651 C C . GLY A 1 86 ? -5.444 -7.078 2.124 1.00 98.19 86 GLY A C 1
ATOM 652 O O . GLY A 1 86 ? -4.349 -6.787 2.609 1.00 98.19 86 GLY A O 1
ATOM 653 N N . ASP A 1 87 ? -5.626 -7.259 0.825 1.00 97.62 87 ASP A N 1
ATOM 654 C CA . ASP A 1 87 ? -4.568 -7.082 -0.153 1.00 97.62 87 ASP A CA 1
ATOM 655 C C . ASP A 1 87 ? -5.113 -6.608 -1.503 1.00 97.62 87 ASP A C 1
ATOM 657 O O . ASP A 1 87 ? -6.312 -6.677 -1.779 1.00 97.62 87 ASP A O 1
ATOM 661 N N . LYS A 1 88 ? -4.223 -6.065 -2.334 1.00 96.19 88 LYS A N 1
ATOM 662 C CA . LYS A 1 88 ? -4.521 -5.693 -3.717 1.00 96.19 88 LYS A CA 1
ATOM 663 C C . LYS A 1 88 ? -3.349 -6.080 -4.609 1.00 96.19 88 LYS A C 1
ATOM 665 O O . LYS A 1 88 ? -2.198 -5.770 -4.300 1.00 96.19 88 LYS A O 1
ATOM 670 N N . LEU A 1 89 ? -3.653 -6.752 -5.717 1.00 94.12 89 LEU A N 1
ATOM 671 C CA . LEU A 1 89 ? -2.690 -7.030 -6.775 1.00 94.12 89 LEU A CA 1
ATOM 672 C C . LEU A 1 89 ? -2.642 -5.851 -7.748 1.00 94.12 89 LEU A C 1
ATOM 674 O O . LEU A 1 89 ? -3.678 -5.391 -8.228 1.00 94.12 89 LEU A O 1
ATOM 678 N N . PHE A 1 90 ? -1.434 -5.396 -8.052 1.00 92.06 90 PHE A N 1
ATOM 679 C CA . PHE A 1 90 ? -1.150 -4.416 -9.089 1.00 92.06 90 PHE A CA 1
ATOM 680 C C . PHE A 1 90 ? -0.351 -5.076 -10.211 1.00 92.06 90 PHE A C 1
ATOM 682 O O . PHE A 1 90 ? 0.523 -5.908 -9.959 1.00 92.06 90 PHE A O 1
ATOM 689 N N . THR A 1 91 ? -0.635 -4.682 -11.450 1.00 90.75 91 THR A N 1
ATOM 690 C CA . THR A 1 91 ? -0.026 -5.229 -12.676 1.00 90.75 91 THR A CA 1
ATOM 691 C C . THR A 1 91 ? 1.324 -4.595 -13.018 1.00 90.75 91 THR A C 1
ATOM 693 O O . THR A 1 91 ? 1.756 -4.651 -14.162 1.00 90.75 91 THR A O 1
ATOM 696 N N . PHE A 1 92 ? 1.951 -3.939 -12.041 1.00 90.00 92 PHE A N 1
ATOM 697 C CA . PHE A 1 92 ? 3.268 -3.328 -12.150 1.00 90.00 92 PHE A CA 1
ATOM 698 C C . PHE A 1 92 ? 4.048 -3.600 -10.868 1.00 90.00 92 PHE A C 1
ATOM 700 O O . PHE A 1 92 ? 3.460 -3.717 -9.786 1.00 90.00 92 PHE A O 1
ATOM 707 N N . GLY A 1 93 ? 5.371 -3.671 -10.981 1.00 91.81 93 GLY A N 1
ATOM 708 C CA . GLY A 1 93 ? 6.247 -3.698 -9.821 1.00 91.81 93 GLY A CA 1
ATOM 709 C C . GLY A 1 93 ? 6.137 -2.431 -8.984 1.00 91.81 93 GLY A C 1
ATOM 710 O O . GLY A 1 93 ? 5.960 -1.347 -9.531 1.00 91.81 93 GLY A O 1
ATOM 711 N N . LEU A 1 94 ? 6.238 -2.546 -7.661 1.00 93.19 94 LEU A N 1
ATOM 712 C CA . LEU A 1 94 ? 6.085 -1.428 -6.728 1.00 93.19 94 LEU A CA 1
ATOM 713 C C . LEU A 1 94 ? 7.405 -1.148 -6.014 1.00 93.19 94 LEU A C 1
ATOM 715 O O . LEU A 1 94 ? 8.013 -2.065 -5.472 1.00 93.19 94 LEU A O 1
ATOM 719 N N . THR A 1 95 ? 7.815 0.120 -5.972 1.00 93.00 95 THR A N 1
ATOM 720 C CA . THR A 1 95 ? 9.041 0.553 -5.284 1.00 93.00 95 THR A CA 1
ATOM 721 C C . THR A 1 95 ? 8.762 1.222 -3.947 1.00 93.00 95 THR A C 1
ATOM 723 O O . THR A 1 95 ? 9.553 1.098 -3.017 1.00 93.00 95 THR A O 1
ATOM 726 N N . SER A 1 96 ? 7.655 1.962 -3.813 1.00 93.88 96 SER A N 1
ATOM 727 C CA . SER A 1 96 ? 7.360 2.655 -2.556 1.00 93.88 96 SER A CA 1
ATOM 728 C C . SER A 1 96 ? 5.887 2.987 -2.347 1.00 93.88 96 SER A C 1
ATOM 730 O O . SER A 1 96 ? 5.117 3.168 -3.291 1.00 93.88 96 SER A O 1
ATOM 732 N N . ILE A 1 97 ? 5.533 3.129 -1.065 1.00 95.69 97 ILE A N 1
ATOM 733 C CA . ILE A 1 97 ? 4.243 3.627 -0.583 1.00 95.69 97 ILE A CA 1
ATOM 734 C C . ILE A 1 97 ? 4.496 4.844 0.311 1.00 95.69 97 ILE A C 1
ATOM 736 O O . ILE A 1 97 ? 5.284 4.785 1.264 1.00 95.69 97 ILE A O 1
ATOM 740 N N . ARG A 1 98 ? 3.817 5.958 0.033 1.00 95.56 98 ARG A N 1
ATOM 741 C CA . ARG A 1 98 ? 3.916 7.210 0.802 1.00 95.56 98 ARG A CA 1
ATOM 742 C C . ARG A 1 98 ? 2.543 7.680 1.268 1.00 95.56 98 ARG A C 1
ATOM 744 O O . ARG A 1 98 ? 1.542 7.415 0.615 1.00 95.56 98 ARG A O 1
ATOM 751 N N . LYS A 1 99 ? 2.497 8.372 2.410 1.00 93.94 99 LYS A N 1
ATOM 752 C CA . LYS A 1 99 ? 1.259 8.951 2.951 1.00 93.94 99 LYS A CA 1
ATOM 753 C C . LYS A 1 99 ? 0.752 10.069 2.046 1.00 93.94 99 LYS A C 1
ATOM 755 O O . LYS A 1 99 ? 1.549 10.888 1.595 1.00 93.94 99 LYS A O 1
ATOM 760 N N . GLY A 1 100 ? -0.566 10.134 1.892 1.00 91.88 100 GLY A N 1
ATOM 761 C CA . GLY A 1 100 ? -1.243 11.152 1.108 1.00 91.88 100 GLY A CA 1
ATOM 762 C C . GLY A 1 100 ? -1.215 10.844 -0.381 1.00 91.88 100 GLY A C 1
ATOM 763 O O . GLY A 1 100 ? -0.467 9.989 -0.856 1.00 91.88 100 GLY A O 1
ATOM 764 N N . CYS A 1 101 ? -2.047 11.573 -1.106 1.00 88.19 101 CYS A N 1
ATOM 765 C CA . CYS A 1 101 ? -1.976 11.680 -2.548 1.00 88.19 101 CYS A CA 1
ATOM 766 C C . CYS A 1 101 ? -1.725 13.148 -2.851 1.00 88.19 101 CYS A C 1
ATOM 768 O O . CYS A 1 101 ? -2.480 13.997 -2.384 1.00 88.19 101 CYS A O 1
ATOM 770 N N . HIS A 1 102 ? -0.645 13.443 -3.567 1.00 64.88 102 HIS A N 1
ATOM 771 C CA . HIS A 1 102 ? -0.624 14.674 -4.338 1.00 64.88 102 HIS A CA 1
ATOM 772 C C . HIS A 1 102 ? -1.315 14.340 -5.644 1.00 64.88 102 HIS A C 1
ATOM 774 O O . HIS A 1 102 ? -0.861 13.435 -6.346 1.00 64.88 102 HIS A O 1
ATOM 780 N N . ASP A 1 103 ? -2.414 15.026 -5.932 1.00 49.16 103 ASP A N 1
ATOM 781 C CA . ASP A 1 103 ? -2.944 15.058 -7.284 1.00 49.16 103 ASP A CA 1
ATOM 782 C C . ASP A 1 103 ? -1.788 15.492 -8.202 1.00 49.16 103 ASP A C 1
ATOM 784 O O . ASP A 1 103 ? -1.225 16.573 -7.988 1.00 49.16 103 ASP A O 1
ATOM 788 N N . PRO A 1 104 ? -1.349 14.681 -9.184 1.00 51.94 104 PRO A N 1
ATOM 789 C CA . PRO A 1 104 ? -0.767 15.302 -10.356 1.00 51.94 104 PRO A CA 1
ATOM 790 C C . PRO A 1 104 ? -1.907 16.158 -10.909 1.00 51.94 104 PRO A C 1
ATOM 792 O O . PRO A 1 104 ? -2.992 15.633 -11.159 1.00 51.94 104 PRO A O 1
ATOM 795 N N . GLY A 1 105 ? -1.719 17.478 -10.963 1.00 39.50 105 GLY A N 1
ATOM 796 C CA . GLY A 1 105 ? -2.720 18.379 -11.530 1.00 39.50 105 GLY A CA 1
ATOM 797 C C . GLY A 1 105 ? -3.209 17.881 -12.899 1.00 39.50 105 GLY A C 1
ATOM 798 O O . GLY A 1 105 ? -2.548 17.034 -13.509 1.00 39.50 105 GLY A O 1
ATOM 799 N N . PRO A 1 106 ? -4.368 18.363 -13.373 1.00 39.81 106 PRO A N 1
ATOM 800 C CA . PRO A 1 106 ? -4.901 17.933 -14.660 1.00 39.81 106 PRO A CA 1
ATOM 801 C C . PRO A 1 106 ? -3.831 18.137 -15.742 1.00 39.81 106 PRO A C 1
ATOM 803 O O . PRO A 1 106 ? -3.285 19.231 -15.870 1.00 39.81 106 PRO A O 1
ATOM 806 N N . THR A 1 107 ? -3.491 17.052 -16.439 1.00 44.56 107 THR A N 1
ATOM 807 C CA . THR A 1 107 ? -2.745 17.085 -17.704 1.00 44.56 107 THR A CA 1
ATOM 808 C C . THR A 1 107 ? -3.557 17.797 -18.765 1.00 44.56 107 THR A C 1
ATOM 810 O O . THR A 1 107 ? -4.776 17.507 -18.809 1.00 44.56 107 THR A O 1
#